Protein AF-A0A2S9F902-F1 (afdb_monomer_lite)

pLDDT: mean 93.71, std 10.55, range [46.69, 98.62]

Radius of gyration: 11.17 Å; chains: 1; bounding box: 24×27×26 Å

Foldseek 3Di:
DPCPFQNPDDDPDLVRVVVLLVVLVVVQCVVPPPVDDCCSSSVVRRHDSVSVVVSPD

Structure (mmCIF, N/CA/C/O backbone):
data_AF-A0A2S9F902-F1
#
_entry.id   AF-A0A2S9F902-F1
#
loop_
_atom_site.group_PDB
_atom_site.id
_atom_site.type_symbol
_atom_site.label_atom_id
_atom_site.label_alt_id
_atom_site.label_comp_id
_atom_site.label_asym_id
_atom_site.label_entity_id
_atom_site.label_seq_id
_atom_site.pdbx_PDB_ins_code
_atom_site.Cartn_x
_atom_site.Cartn_y
_atom_site.Cartn_z
_atom_site.occupancy
_atom_site.B_iso_or_equiv
_atom_site.auth_seq_id
_atom_site.auth_comp_id
_atom_site.auth_asym_id
_atom_site.auth_atom_id
_atom_site.pdbx_PDB_model_num
ATOM 1 N N . MET A 1 1 ? 2.068 -22.020 -10.282 1.00 46.69 1 MET A N 1
ATOM 2 C CA . MET A 1 1 ? 1.879 -20.650 -10.811 1.00 46.69 1 MET A CA 1
ATOM 3 C C . MET A 1 1 ? 2.786 -19.708 -10.039 1.00 46.69 1 MET A C 1
ATOM 5 O O . MET A 1 1 ? 2.615 -19.584 -8.836 1.00 46.69 1 MET A O 1
ATOM 9 N N . ARG A 1 2 ? 3.789 -19.102 -10.685 1.00 55.59 2 ARG A N 1
ATOM 10 C CA . ARG A 1 2 ? 4.591 -18.042 -10.058 1.00 55.59 2 ARG A CA 1
ATOM 11 C C . ARG A 1 2 ? 3.762 -16.768 -10.174 1.00 55.59 2 ARG A C 1
ATOM 13 O O . ARG A 1 2 ? 3.714 -16.189 -11.256 1.00 55.59 2 ARG A O 1
ATOM 20 N N . SER A 1 3 ? 3.045 -16.390 -9.119 1.00 57.06 3 SER A N 1
ATOM 21 C CA . SER A 1 3 ? 2.397 -15.079 -9.053 1.00 57.06 3 SER A CA 1
ATOM 22 C C . SER A 1 3 ? 3.470 -14.029 -9.330 1.00 57.06 3 SER A C 1
ATOM 24 O O . SER A 1 3 ? 4.413 -13.898 -8.549 1.00 57.06 3 SER A O 1
ATOM 26 N N . HIS A 1 4 ? 3.391 -13.362 -10.481 1.00 67.69 4 HIS A N 1
ATOM 27 C CA . HIS A 1 4 ? 4.239 -12.212 -10.754 1.00 67.69 4 HIS A CA 1
ATOM 28 C C . HIS A 1 4 ? 3.788 -11.147 -9.758 1.00 67.69 4 HIS A C 1
ATOM 30 O O . HIS A 1 4 ? 2.640 -10.704 -9.813 1.00 67.69 4 HIS A O 1
ATOM 36 N N . GLY A 1 5 ? 4.634 -10.851 -8.767 1.00 88.50 5 GLY A N 1
ATOM 37 C CA . GLY A 1 5 ? 4.335 -9.827 -7.767 1.00 88.50 5 GLY A CA 1
ATOM 38 C C . GLY A 1 5 ? 3.983 -8.504 -8.446 1.00 88.50 5 GLY A C 1
ATOM 39 O O . GLY A 1 5 ? 4.330 -8.295 -9.610 1.00 88.50 5 GLY A O 1
ATOM 40 N N . TRP A 1 6 ? 3.284 -7.630 -7.725 1.00 95.81 6 TRP A N 1
ATOM 41 C CA . TRP A 1 6 ? 2.788 -6.356 -8.258 1.00 95.81 6 TRP A CA 1
ATOM 42 C C . TRP A 1 6 ? 1.691 -6.509 -9.315 1.00 95.81 6 TRP A C 1
ATOM 44 O O . TRP A 1 6 ? 1.563 -5.681 -10.214 1.00 95.81 6 TRP A O 1
ATOM 54 N N . GLY A 1 7 ? 0.929 -7.606 -9.261 1.00 92.62 7 GLY A N 1
ATOM 55 C CA . GLY A 1 7 ? -0.164 -7.856 -10.206 1.00 92.62 7 GLY A CA 1
ATOM 56 C C . GLY A 1 7 ? 0.290 -7.936 -11.669 1.00 92.62 7 GLY A C 1
ATOM 57 O O . GLY A 1 7 ? -0.501 -7.667 -12.566 1.00 92.62 7 GLY A O 1
ATOM 58 N N . GLY A 1 8 ? 1.563 -8.264 -11.919 1.00 93.12 8 GLY A N 1
ATOM 59 C CA . GLY A 1 8 ? 2.159 -8.262 -13.260 1.00 93.12 8 GLY A CA 1
ATOM 60 C C . GLY A 1 8 ? 2.713 -6.911 -13.728 1.00 93.12 8 GLY A C 1
ATOM 61 O O . GLY A 1 8 ? 3.351 -6.870 -14.774 1.00 93.12 8 GLY A O 1
ATOM 62 N N . ASN A 1 9 ? 2.549 -5.836 -12.953 1.00 93.56 9 ASN A N 1
ATOM 63 C CA . ASN A 1 9 ? 3.118 -4.518 -13.235 1.00 93.56 9 ASN A CA 1
ATOM 64 C C . ASN A 1 9 ? 4.218 -4.184 -12.216 1.00 93.56 9 ASN A C 1
ATOM 66 O O . ASN A 1 9 ? 4.010 -3.400 -11.288 1.00 93.56 9 ASN A O 1
ATOM 70 N N . THR A 1 10 ? 5.378 -4.829 -12.352 1.00 94.69 10 THR A N 1
ATOM 71 C CA . THR A 1 10 ? 6.522 -4.590 -11.456 1.00 94.69 10 THR A CA 1
ATOM 72 C C . THR A 1 10 ? 7.013 -3.138 -11.580 1.00 94.69 10 THR A C 1
ATOM 74 O O . THR A 1 10 ? 7.183 -2.682 -12.709 1.00 94.69 10 THR A O 1
ATOM 77 N N . PRO A 1 11 ? 7.236 -2.416 -10.462 1.00 96.94 11 PRO A N 1
ATOM 78 C CA . PRO A 1 11 ? 7.798 -1.067 -10.479 1.00 96.94 11 PRO A CA 1
ATOM 79 C C . PRO A 1 11 ? 9.148 -1.017 -11.201 1.00 96.94 11 PRO A C 1
ATOM 81 O O . PRO A 1 11 ? 9.944 -1.953 -11.101 1.00 96.94 11 PRO A O 1
ATOM 84 N N . ALA A 1 12 ? 9.409 0.081 -11.900 1.00 96.94 12 ALA A N 1
ATOM 85 C CA . ALA A 1 12 ? 10.666 0.349 -12.587 1.00 96.94 12 ALA A CA 1
ATOM 86 C C . ALA A 1 12 ? 11.786 0.771 -11.623 1.00 96.94 12 ALA A C 1
ATOM 88 O O . ALA A 1 12 ? 12.964 0.638 -11.955 1.00 96.94 12 ALA A O 1
ATOM 89 N N . SER A 1 13 ? 11.431 1.264 -10.434 1.00 97.75 13 SER A N 1
ATOM 90 C CA . SER A 1 13 ? 12.376 1.666 -9.393 1.00 97.75 13 SER A CA 1
ATOM 91 C C . SER A 1 13 ? 11.854 1.359 -7.990 1.00 97.75 13 SER A C 1
ATOM 93 O O . SER A 1 13 ? 10.664 1.114 -7.773 1.00 97.75 13 SER A O 1
ATOM 95 N N . ASP A 1 14 ? 12.764 1.390 -7.019 1.00 97.75 14 ASP A N 1
ATOM 96 C CA . ASP A 1 14 ? 12.413 1.271 -5.605 1.00 97.75 14 ASP A CA 1
ATOM 97 C C . ASP A 1 14 ? 11.620 2.488 -5.107 1.00 97.75 14 ASP A C 1
ATOM 99 O O . ASP A 1 14 ? 10.720 2.328 -4.289 1.00 97.75 14 ASP A O 1
ATOM 103 N N . GLU A 1 15 ? 11.890 3.678 -5.647 1.00 98.50 15 GLU A N 1
ATOM 104 C CA . GLU A 1 15 ? 11.109 4.892 -5.378 1.00 98.50 15 GLU A CA 1
ATOM 105 C C . GLU A 1 15 ? 9.656 4.722 -5.833 1.00 98.50 15 GLU A C 1
ATOM 107 O O . GLU A 1 15 ? 8.734 4.917 -5.047 1.00 98.50 15 GLU A O 1
ATOM 112 N N . GLU A 1 16 ? 9.438 4.217 -7.050 1.00 98.38 16 GLU A N 1
ATOM 113 C CA . GLU A 1 16 ? 8.088 3.923 -7.529 1.00 98.38 16 GLU A CA 1
ATOM 114 C C . GLU A 1 16 ? 7.405 2.845 -6.670 1.00 98.38 16 GLU A C 1
ATOM 116 O O . GLU A 1 16 ? 6.201 2.909 -6.406 1.00 98.38 16 GLU A O 1
ATOM 121 N N . ALA A 1 17 ? 8.154 1.838 -6.212 1.00 98.31 17 ALA A N 1
ATOM 122 C CA . ALA A 1 17 ? 7.620 0.831 -5.303 1.00 98.31 17 ALA A CA 1
ATOM 123 C C . ALA A 1 17 ? 7.171 1.450 -3.968 1.00 98.31 17 ALA A C 1
ATOM 125 O O . ALA A 1 17 ? 6.089 1.115 -3.479 1.00 98.31 17 ALA A O 1
ATOM 126 N N . ILE A 1 18 ? 7.974 2.353 -3.400 1.00 98.50 18 ILE A N 1
ATOM 127 C CA . ILE A 1 18 ? 7.668 3.085 -2.165 1.00 98.50 18 ILE A CA 1
ATOM 128 C C . ILE A 1 18 ? 6.425 3.956 -2.359 1.00 98.50 18 ILE A C 1
ATOM 130 O O . ILE A 1 18 ? 5.490 3.836 -1.568 1.00 98.50 18 ILE A O 1
ATOM 134 N N . ASP A 1 19 ? 6.355 4.737 -3.437 1.00 98.62 19 ASP A N 1
ATOM 135 C CA . ASP A 1 19 ? 5.215 5.611 -3.736 1.00 98.62 19 ASP A CA 1
ATOM 136 C C . ASP A 1 19 ? 3.912 4.825 -3.885 1.00 98.62 19 ASP A C 1
ATOM 138 O O . ASP A 1 19 ? 2.878 5.192 -3.320 1.00 98.62 19 ASP A O 1
ATOM 142 N N . ARG A 1 20 ? 3.950 3.690 -4.594 1.00 98.38 20 ARG A N 1
ATOM 143 C CA . ARG A 1 20 ? 2.790 2.796 -4.726 1.00 98.38 20 ARG A CA 1
ATOM 144 C C . ARG A 1 20 ? 2.368 2.209 -3.374 1.00 98.38 20 ARG A C 1
ATOM 146 O O . ARG A 1 20 ? 1.168 2.082 -3.123 1.00 98.38 20 ARG A O 1
ATOM 153 N N . ILE A 1 21 ? 3.319 1.862 -2.500 1.00 98.38 21 ILE A N 1
ATOM 154 C CA . ILE A 1 21 ? 3.032 1.366 -1.142 1.00 98.38 21 ILE A CA 1
ATOM 155 C C . ILE A 1 21 ? 2.397 2.454 -0.275 1.00 98.38 21 ILE A C 1
ATOM 157 O O . ILE A 1 21 ? 1.377 2.183 0.361 1.00 98.38 21 ILE A O 1
ATOM 161 N N . LEU A 1 22 ? 2.950 3.668 -0.273 1.00 98.44 22 LEU A N 1
ATOM 162 C CA . LEU A 1 22 ? 2.406 4.797 0.483 1.00 98.44 22 LEU A CA 1
ATOM 163 C C . LEU A 1 22 ? 1.010 5.181 -0.019 1.00 98.44 22 LEU A C 1
ATOM 165 O O . LEU A 1 22 ? 0.088 5.282 0.784 1.00 98.44 22 LEU A O 1
ATOM 169 N N . SER A 1 23 ? 0.813 5.253 -1.337 1.00 98.50 23 SER A N 1
ATOM 170 C CA . SER A 1 23 ? -0.495 5.540 -1.947 1.00 98.50 23 SER A CA 1
ATOM 171 C C . SER A 1 23 ? -1.559 4.508 -1.549 1.00 98.50 23 SER A C 1
ATOM 173 O O . SER A 1 23 ? -2.691 4.852 -1.203 1.00 98.50 23 SER A O 1
ATOM 175 N N . ALA A 1 24 ? -1.207 3.217 -1.568 1.00 98.12 24 ALA A N 1
ATOM 176 C CA . ALA A 1 24 ? -2.110 2.153 -1.136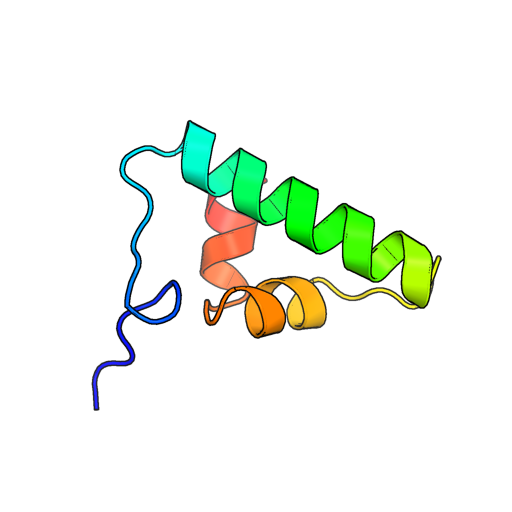 1.00 98.12 24 ALA A CA 1
ATOM 177 C C . ALA A 1 24 ? -2.401 2.229 0.372 1.00 98.12 24 ALA A C 1
ATOM 179 O O . ALA A 1 24 ? -3.542 2.030 0.792 1.00 98.12 24 ALA A O 1
ATOM 180 N N . ALA A 1 25 ? -1.388 2.538 1.187 1.00 98.06 25 ALA A N 1
ATOM 181 C CA . ALA A 1 25 ? -1.547 2.734 2.620 1.00 98.06 25 ALA A CA 1
ATOM 182 C C . ALA A 1 25 ? -2.495 3.901 2.926 1.00 98.06 25 ALA A C 1
ATOM 184 O O . ALA A 1 25 ? -3.453 3.700 3.664 1.00 98.06 25 ALA A O 1
ATOM 185 N N . GLU A 1 26 ? -2.303 5.071 2.316 1.00 98.12 26 GLU A N 1
ATOM 186 C CA . GLU A 1 26 ? -3.170 6.244 2.493 1.00 98.12 26 GLU A CA 1
ATOM 187 C C . GLU A 1 26 ? -4.634 5.934 2.175 1.00 98.12 26 GLU A C 1
ATOM 189 O O . GLU A 1 26 ? -5.520 6.227 2.980 1.00 98.12 26 GLU A O 1
ATOM 194 N N . LYS A 1 27 ? -4.890 5.259 1.048 1.00 97.75 27 LYS A N 1
ATOM 195 C CA . LYS A 1 27 ? -6.239 4.824 0.660 1.00 97.75 27 LYS A CA 1
ATOM 196 C C . LYS A 1 27 ? -6.880 3.925 1.723 1.00 97.75 27 LYS A C 1
ATOM 198 O O . LYS A 1 27 ? -8.055 4.086 2.044 1.00 97.75 27 LYS A O 1
ATOM 203 N N . ILE A 1 28 ? -6.122 2.976 2.273 1.00 97.81 28 ILE A N 1
ATOM 204 C CA . ILE A 1 28 ? -6.630 2.033 3.279 1.00 97.81 28 ILE A CA 1
ATOM 205 C C . ILE A 1 28 ? -6.806 2.716 4.641 1.00 97.81 28 ILE A C 1
ATOM 207 O O . ILE A 1 28 ? -7.779 2.424 5.335 1.00 97.81 28 ILE A O 1
ATOM 211 N N . VAL A 1 29 ? -5.914 3.635 5.024 1.00 97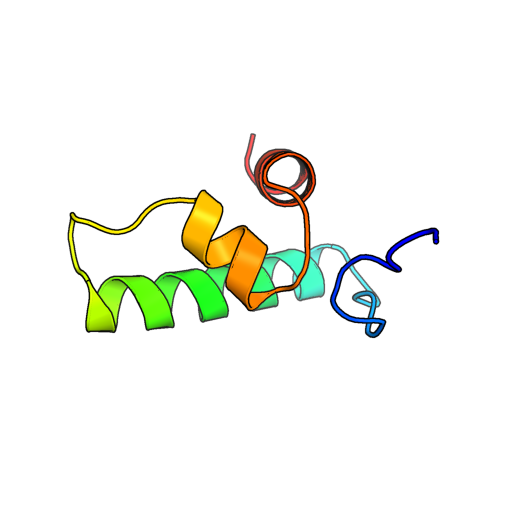.31 29 VAL A N 1
ATOM 212 C CA . VAL A 1 29 ? -6.069 4.455 6.237 1.00 97.31 29 VAL A CA 1
ATOM 213 C C . VAL A 1 29 ? -7.329 5.308 6.139 1.00 97.31 29 VAL A C 1
ATOM 215 O O . VAL A 1 29 ? -8.076 5.377 7.111 1.00 97.31 29 VAL A O 1
ATOM 218 N N . ALA A 1 30 ? -7.597 5.921 4.985 1.00 97.50 30 ALA A N 1
ATOM 219 C CA . ALA A 1 30 ? -8.792 6.736 4.789 1.00 97.50 30 ALA A CA 1
ATOM 220 C C . ALA A 1 30 ? -10.095 5.930 4.964 1.00 97.50 30 ALA A C 1
ATOM 222 O O . ALA A 1 30 ? -11.070 6.456 5.492 1.00 97.50 30 ALA A O 1
ATOM 223 N N . ASP A 1 31 ? -10.099 4.653 4.566 1.00 96.00 31 ASP A N 1
ATOM 224 C CA . ASP A 1 31 ? -11.250 3.745 4.696 1.00 96.00 31 ASP A CA 1
ATOM 225 C C . ASP A 1 31 ? -11.386 3.138 6.107 1.00 96.00 31 ASP A C 1
ATOM 227 O O . ASP A 1 31 ? -12.485 3.028 6.649 1.00 96.00 31 ASP A O 1
ATOM 231 N N . ARG A 1 32 ? -10.270 2.731 6.730 1.00 94.19 32 ARG A N 1
ATOM 232 C CA . ARG A 1 32 ? -10.274 1.862 7.928 1.00 94.19 32 ARG A CA 1
ATOM 233 C C . ARG A 1 32 ? -9.695 2.492 9.189 1.00 94.19 32 ARG A C 1
ATOM 235 O O . ARG A 1 32 ? -9.814 1.908 10.270 1.00 94.19 32 ARG A O 1
ATOM 242 N N . GLY A 1 33 ? -9.022 3.632 9.072 1.00 94.31 33 GLY A N 1
ATOM 243 C CA . GLY A 1 33 ? -8.298 4.271 10.167 1.00 94.31 33 GLY A CA 1
ATOM 244 C C . GLY A 1 33 ? -7.319 3.316 10.859 1.00 94.31 33 GLY A C 1
ATOM 245 O O . GLY A 1 33 ? -6.551 2.599 10.216 1.00 94.31 33 GLY A O 1
ATOM 246 N N . SER A 1 34 ? -7.374 3.272 12.194 1.00 91.88 34 SER A N 1
ATOM 247 C CA . SER A 1 34 ? -6.478 2.462 13.035 1.00 91.88 34 SER A CA 1
ATOM 248 C C . SER A 1 34 ? -6.651 0.947 12.881 1.00 91.88 34 SER A C 1
ATOM 250 O O . SER A 1 34 ? -5.792 0.191 13.330 1.00 91.88 34 SER A O 1
ATOM 252 N N . ALA A 1 35 ? -7.726 0.481 12.235 1.00 95.31 35 ALA A N 1
ATOM 253 C CA . ALA A 1 35 ? -7.932 -0.939 11.955 1.00 95.31 35 ALA A CA 1
ATOM 254 C C . ALA A 1 35 ? -7.130 -1.446 10.739 1.00 95.31 35 ALA A C 1
ATOM 256 O O . ALA A 1 35 ? -7.161 -2.646 10.445 1.00 95.31 35 ALA A O 1
ATOM 257 N N . MET A 1 36 ? -6.422 -0.560 10.026 1.00 94.75 36 MET A N 1
ATOM 258 C CA . MET A 1 36 ? -5.563 -0.922 8.900 1.00 94.75 36 MET A CA 1
ATOM 259 C C . MET A 1 36 ? -4.510 -1.977 9.284 1.00 94.75 36 MET A C 1
ATOM 261 O O . MET A 1 36 ? -3.896 -1.928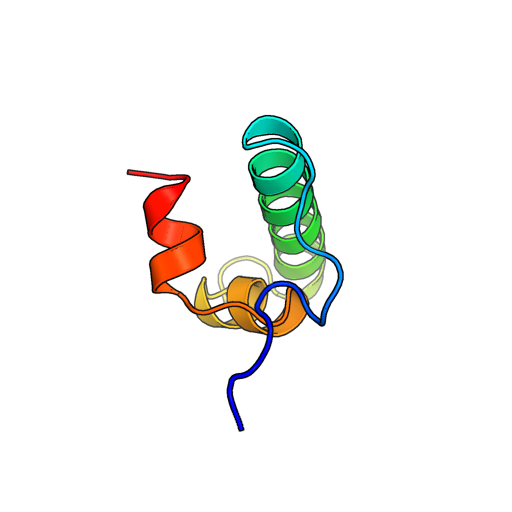 10.350 1.00 94.75 36 MET A O 1
ATOM 265 N N . ARG A 1 37 ? -4.236 -2.909 8.360 1.00 96.94 37 ARG A N 1
ATOM 266 C CA . ARG A 1 37 ? -3.138 -3.880 8.472 1.00 96.94 37 ARG A CA 1
ATOM 267 C C . ARG A 1 37 ? -2.221 -3.821 7.253 1.00 96.94 37 ARG A C 1
ATOM 269 O O . ARG A 1 37 ? -2.685 -3.678 6.128 1.00 96.94 37 ARG A O 1
ATOM 276 N N . ILE A 1 38 ? -0.928 -4.099 7.442 1.00 97.19 38 ILE A N 1
ATOM 277 C CA . ILE A 1 38 ? 0.042 -4.254 6.333 1.00 97.19 38 ILE A CA 1
ATOM 278 C C . ILE A 1 38 ? -0.380 -5.353 5.342 1.00 97.19 38 ILE A C 1
ATOM 280 O O . ILE A 1 38 ? -0.093 -5.280 4.150 1.00 97.19 38 ILE A O 1
ATOM 284 N N . ALA A 1 39 ? -1.109 -6.368 5.814 1.00 97.69 39 ALA A N 1
ATOM 285 C CA . ALA A 1 39 ? -1.679 -7.396 4.946 1.00 97.69 39 ALA A CA 1
ATOM 286 C C . ALA A 1 39 ? -2.694 -6.836 3.933 1.00 97.69 39 ALA A C 1
ATOM 288 O O . ALA A 1 39 ? -2.828 -7.405 2.853 1.00 97.69 39 ALA A O 1
ATOM 289 N N . ASP A 1 40 ? -3.395 -5.750 4.268 1.00 97.81 40 ASP A N 1
ATOM 290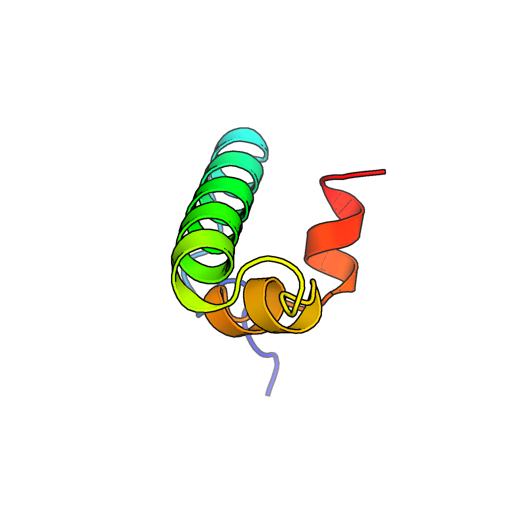 C CA . ASP A 1 40 ? -4.344 -5.109 3.359 1.00 97.81 40 ASP A CA 1
ATOM 291 C C . ASP A 1 40 ? -3.601 -4.344 2.256 1.00 97.81 40 ASP A C 1
ATOM 293 O O . ASP A 1 40 ? -3.948 -4.494 1.090 1.00 97.81 40 ASP A O 1
ATOM 297 N N . VAL A 1 41 ? -2.507 -3.648 2.594 1.00 97.94 41 VAL A N 1
ATOM 298 C CA . VAL A 1 41 ? -1.623 -2.979 1.616 1.00 97.94 41 VAL A CA 1
ATOM 299 C C . VAL A 1 41 ? -1.004 -3.989 0.653 1.00 97.94 41 VAL A C 1
ATOM 301 O O . VAL A 1 41 ? -1.048 -3.823 -0.563 1.00 97.94 41 VAL A O 1
ATOM 304 N N . ALA A 1 42 ? -0.463 -5.085 1.192 1.00 97.56 42 ALA A N 1
ATOM 305 C CA . ALA A 1 42 ? 0.126 -6.140 0.378 1.00 97.56 42 ALA A CA 1
ATOM 306 C C . ALA A 1 42 ? -0.907 -6.776 -0.571 1.00 97.56 42 ALA A C 1
AT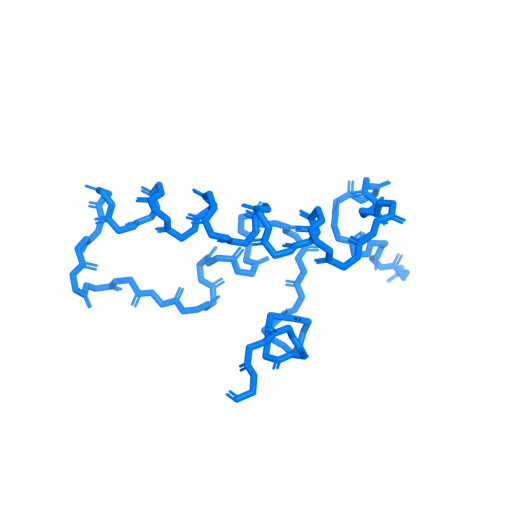OM 308 O O . ALA A 1 42 ? -0.589 -7.073 -1.722 1.00 97.56 42 ALA A O 1
ATOM 309 N N . ARG A 1 43 ? -2.153 -6.951 -0.106 1.00 96.31 43 ARG A N 1
ATOM 310 C CA . ARG A 1 43 ? -3.255 -7.465 -0.928 1.00 96.31 43 ARG A CA 1
ATOM 311 C C . ARG A 1 43 ? -3.630 -6.491 -2.043 1.00 96.31 43 ARG A C 1
ATOM 313 O O . ARG A 1 43 ? -3.769 -6.946 -3.173 1.00 96.31 43 ARG A O 1
ATOM 320 N N . GLU A 1 44 ? -3.760 -5.201 -1.737 1.00 97.06 44 GLU A N 1
ATOM 321 C CA . GLU A 1 44 ? -4.088 -4.154 -2.719 1.00 97.06 44 GLU A CA 1
ATOM 322 C C . GLU A 1 44 ? -3.079 -4.130 -3.873 1.00 97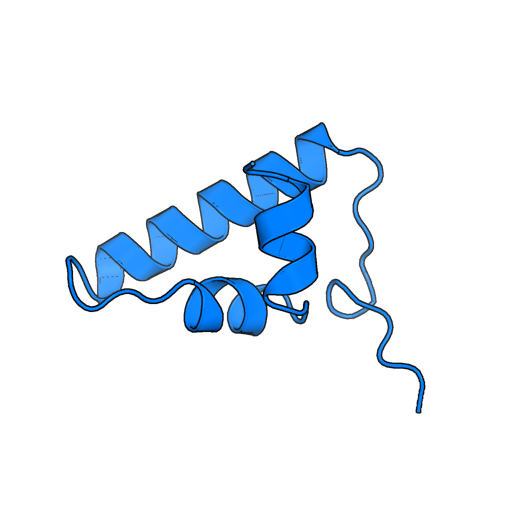.06 44 GLU A C 1
ATOM 324 O O . GLU A 1 44 ? -3.451 -4.027 -5.037 1.00 97.06 44 GLU A O 1
ATOM 329 N N . LEU A 1 45 ? -1.796 -4.310 -3.558 1.00 97.25 45 LEU A N 1
ATOM 330 C CA . LEU A 1 45 ? -0.712 -4.294 -4.540 1.00 97.25 45 LEU A CA 1
ATOM 331 C C . LEU A 1 45 ? -0.395 -5.671 -5.141 1.00 97.25 45 LEU A C 1
ATOM 333 O O . LEU A 1 45 ? 0.538 -5.789 -5.932 1.00 97.25 45 LEU A O 1
ATOM 337 N N . ALA A 1 46 ? -1.129 -6.724 -4.769 1.00 97.00 46 ALA A N 1
ATOM 338 C CA . ALA A 1 46 ? -0.846 -8.105 -5.169 1.00 97.00 46 ALA A CA 1
ATOM 339 C C . ALA A 1 46 ? 0.631 -8.512 -4.938 1.00 97.00 46 ALA A C 1
ATOM 341 O O . ALA A 1 46 ? 1.288 -9.120 -5.791 1.00 97.00 46 ALA A O 1
ATOM 342 N N . VAL A 1 47 ? 1.158 -8.169 -3.761 1.00 96.75 47 VAL A N 1
ATOM 343 C CA . VAL A 1 47 ? 2.493 -8.544 -3.270 1.00 96.75 47 VAL A CA 1
ATOM 344 C C . VAL A 1 47 ? 2.392 -9.292 -1.938 1.00 96.75 47 VAL A C 1
ATOM 346 O O . VAL A 1 47 ? 1.322 -9.433 -1.347 1.00 96.75 47 VAL A O 1
ATOM 349 N N . THR A 1 48 ? 3.516 -9.804 -1.436 1.00 96.31 48 THR A N 1
ATOM 350 C CA . THR A 1 48 ? 3.565 -10.381 -0.087 1.00 96.31 48 THR A CA 1
ATOM 351 C C . THR A 1 48 ? 3.853 -9.295 0.950 1.00 96.31 48 THR A C 1
ATOM 353 O O . THR A 1 48 ? 4.417 -8.246 0.643 1.00 96.31 48 THR A O 1
ATOM 356 N N . ARG A 1 49 ? 3.543 -9.571 2.223 1.00 97.12 49 ARG A N 1
ATOM 357 C CA . ARG A 1 49 ? 3.963 -8.707 3.342 1.00 97.12 49 ARG A CA 1
ATOM 358 C C . ARG A 1 49 ? 5.482 -8.521 3.385 1.00 97.12 49 ARG A C 1
ATOM 360 O O . ARG A 1 49 ? 5.949 -7.434 3.689 1.00 97.12 49 ARG A O 1
ATOM 367 N N . GLN A 1 50 ? 6.240 -9.564 3.037 1.00 96.69 50 GLN A N 1
ATOM 368 C CA . GLN A 1 50 ? 7.701 -9.502 2.974 1.00 96.69 50 GLN A CA 1
ATOM 369 C C . GLN A 1 50 ? 8.183 -8.486 1.934 1.00 96.69 50 GLN A C 1
ATOM 371 O O . GLN A 1 50 ? 9.163 -7.794 2.182 1.00 96.69 50 GLN A O 1
ATOM 376 N N . THR A 1 51 ? 7.493 -8.362 0.795 1.00 96.44 51 THR A N 1
ATOM 377 C CA . THR A 1 51 ? 7.807 -7.320 -0.189 1.00 96.44 51 THR A CA 1
ATOM 378 C C . THR A 1 51 ? 7.646 -5.933 0.415 1.00 96.44 51 THR A C 1
ATOM 380 O O . THR A 1 51 ? 8.531 -5.114 0.226 1.00 96.44 51 THR A O 1
ATOM 383 N N . VAL A 1 52 ? 6.581 -5.686 1.184 1.00 97.56 52 VAL A N 1
ATOM 384 C CA . VAL A 1 52 ? 6.388 -4.396 1.867 1.00 97.56 52 VAL A CA 1
ATOM 385 C C . VAL A 1 52 ? 7.503 -4.148 2.886 1.00 97.56 52 VAL A C 1
ATOM 387 O O . VAL A 1 52 ? 8.162 -3.120 2.819 1.00 97.56 52 VAL A O 1
ATOM 390 N N . TYR A 1 53 ? 7.790 -5.110 3.768 1.00 96.94 53 TYR A N 1
ATOM 391 C CA . TYR A 1 53 ? 8.848 -4.959 4.777 1.00 96.94 53 TYR A CA 1
ATOM 392 C C . TYR A 1 53 ? 10.248 -4.762 4.186 1.00 96.94 53 TYR A C 1
ATOM 394 O O . TYR A 1 53 ? 11.090 -4.139 4.817 1.00 96.94 53 TYR A O 1
ATOM 402 N N . ARG A 1 54 ? 10.507 -5.244 2.964 1.00 96.44 54 ARG A N 1
ATOM 403 C CA . ARG A 1 54 ? 11.776 -4.984 2.269 1.00 96.44 54 ARG A CA 1
ATOM 404 C C . ARG A 1 54 ? 12.011 -3.491 2.017 1.00 96.44 54 ARG A C 1
ATOM 406 O O . ARG A 1 54 ? 13.158 -3.067 2.008 1.00 96.44 54 ARG A O 1
ATOM 413 N N . TYR A 1 55 ? 10.945 -2.731 1.781 1.00 97.25 55 TYR A N 1
ATOM 414 C CA . TYR A 1 55 ? 11.012 -1.305 1.457 1.00 97.25 55 TYR A CA 1
ATOM 415 C C . TYR A 1 55 ? 10.963 -0.392 2.689 1.00 97.25 55 TYR A C 1
ATOM 417 O O . TYR A 1 55 ? 11.331 0.772 2.588 1.00 97.25 55 TYR A O 1
ATOM 425 N N . PHE A 1 56 ? 10.536 -0.916 3.843 1.00 95.88 56 PHE A N 1
ATOM 426 C CA . PHE A 1 56 ? 10.347 -0.162 5.085 1.00 95.88 56 PHE A CA 1
ATOM 427 C C . PHE A 1 56 ? 10.937 -0.948 6.276 1.00 95.88 56 PHE A C 1
ATOM 429 O O . PHE A 1 56 ? 10.178 -1.654 6.951 1.00 95.88 56 PHE A O 1
ATOM 436 N N . PRO A 1 57 ? 12.271 -0.902 6.479 1.00 89.62 57 PRO A N 1
ATOM 437 C CA . PRO A 1 57 ? 12.953 -1.592 7.577 1.00 89.62 57 PRO A CA 1
ATOM 438 C C . PRO A 1 57 ? 12.711 -0.954 8.952 1.00 89.62 57 PRO A C 1
ATOM 440 O O . PRO A 1 57 ? 12.517 0.281 9.022 1.00 89.62 57 PRO A O 1
#

Secondary structure (DSSP, 8-state):
----TGGG---SSHHHHHHHHHHHHHHHHHHHGGG--HHHHHHHTT--HHHHHHH--

Sequence (57 aa):
MRSHGWGGNTPASDEEAIDRILSAAEKIVADRGSAMRIADVARELAVTRQTVYRYFP